Protein AF-A0A955V9Q8-F1 (afdb_monomer)

Solvent-accessible surface area (backbone atoms only — not comparable to full-atom values): 3312 Å² total; per-residue (Å²): 104,73,38,61,78,69,77,44,83,40,74,42,74,52,69,58,56,60,53,52,80,80,42,85,48,58,62,84,74,59,35,77,42,79,53,63,38,44,38,68,78,78,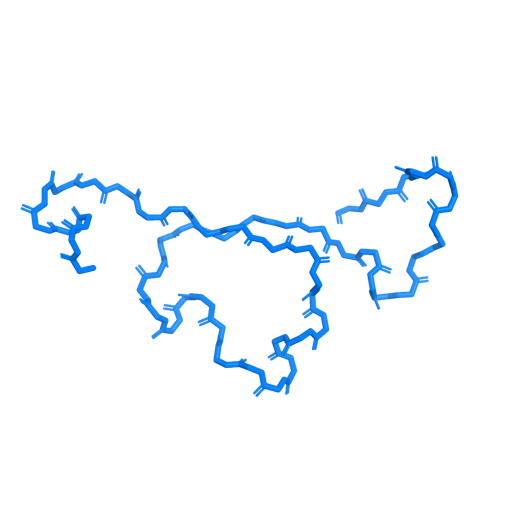47,66,62,64,95,81,38,82,70,88

Sequence (52 aa):
ALCDKHGAVLVASFQEALAFGLLTPPGALGADIVAGEGQSLGVAQSFGGPHV

Secondary structure (DSSP, 8-state):
-HHHHTT---EEEES-GGGGGTSPPGGGGT-SEEEE--GGGT---TTT----

pLDDT: mean 95.67, std 2.95, range [82.38, 98.12]

Radius of gyration: 13.63 Å; Cα contacts (8 Å, |Δi|>4): 66; chains: 1; bounding box: 33×20×34 Å

Mean predicted aligned error: 2.8 Å

Foldseek 3Di:
DVCVVVVHAAEAEDAAPCVVVPDPDVVNVPHPHYDYWDCNVPNDCPVPDDTD

Structure (mmCIF, N/CA/C/O backbone):
data_AF-A0A955V9Q8-F1
#
_entry.id   AF-A0A955V9Q8-F1
#
loop_
_atom_site.group_PDB
_atom_site.id
_atom_site.type_symbol
_atom_site.label_atom_id
_atom_site.label_alt_id
_atom_site.label_comp_id
_atom_site.label_asym_id
_atom_site.label_entity_id
_atom_site.label_seq_id
_atom_site.pdbx_PDB_ins_code
_atom_site.Cartn_x
_atom_site.Cartn_y
_atom_site.Cartn_z
_atom_site.occupancy
_atom_site.B_iso_or_equiv
_atom_site.auth_seq_id
_atom_site.auth_comp_id
_atom_site.auth_asym_id
_atom_site.auth_atom_id
_atom_site.pdbx_PDB_model_num
ATOM 1 N N . ALA A 1 1 ? -11.310 -3.545 12.668 1.00 82.38 1 ALA A N 1
ATOM 2 C CA . ALA A 1 1 ? -11.893 -4.374 13.758 1.00 82.38 1 ALA A CA 1
ATOM 3 C C . ALA A 1 1 ? -11.395 -4.011 15.162 1.00 82.38 1 ALA A C 1
ATOM 5 O O . ALA A 1 1 ? -12.215 -3.648 15.995 1.00 82.38 1 ALA A O 1
ATOM 6 N N . LEU A 1 2 ? -10.098 -4.149 15.494 1.00 95.25 2 LEU A N 1
ATOM 7 C CA . LEU A 1 2 ? -9.597 -3.686 16.805 1.00 95.25 2 LEU A CA 1
ATOM 8 C C . LEU A 1 2 ? -9.593 -2.155 16.875 1.00 95.25 2 LEU A C 1
ATOM 10 O O . LEU A 1 2 ? -10.092 -1.600 17.846 1.00 95.25 2 LEU A O 1
ATOM 14 N N . CYS A 1 3 ? -9.097 -1.490 15.826 1.00 96.81 3 CYS A N 1
ATOM 15 C CA . CYS A 1 3 ? -9.097 -0.030 15.734 1.00 96.81 3 CYS A CA 1
ATOM 16 C C . CYS A 1 3 ? -10.507 0.551 15.917 1.00 96.81 3 CYS A C 1
ATOM 18 O O . CYS A 1 3 ? -10.706 1.395 16.785 1.00 96.81 3 CYS A O 1
ATOM 20 N N . ASP A 1 4 ? -11.500 0.000 15.219 1.00 95.38 4 ASP A N 1
ATOM 21 C CA . ASP A 1 4 ? -12.896 0.451 15.260 1.00 95.38 4 ASP A CA 1
ATOM 22 C C . ASP A 1 4 ? -13.476 0.375 16.682 1.00 95.38 4 ASP A C 1
ATOM 24 O O . ASP A 1 4 ? -14.159 1.294 17.128 1.00 95.38 4 ASP A O 1
ATOM 28 N N . LYS A 1 5 ? -13.149 -0.685 17.441 1.00 97.94 5 LYS A N 1
ATOM 29 C CA . LYS A 1 5 ? -13.580 -0.841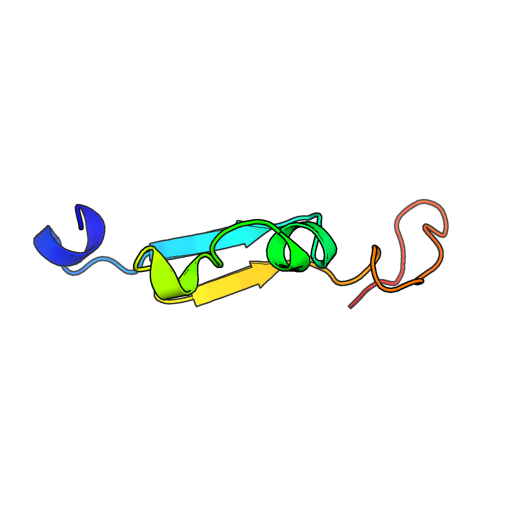 18.846 1.00 97.94 5 LYS A CA 1
ATOM 30 C C . LYS A 1 5 ? -13.033 0.248 19.767 1.00 97.94 5 LYS A C 1
ATOM 32 O O . LYS A 1 5 ? -13.601 0.481 20.830 1.00 97.94 5 LYS A O 1
ATOM 37 N N . HIS A 1 6 ? -11.936 0.884 19.377 1.00 97.69 6 HIS A N 1
ATOM 38 C CA . HIS A 1 6 ? -11.269 1.929 20.142 1.00 97.69 6 HIS A CA 1
ATOM 39 C C . HIS A 1 6 ? -11.398 3.315 19.495 1.00 97.69 6 HIS A C 1
ATOM 41 O O . HIS A 1 6 ? -10.762 4.254 19.964 1.00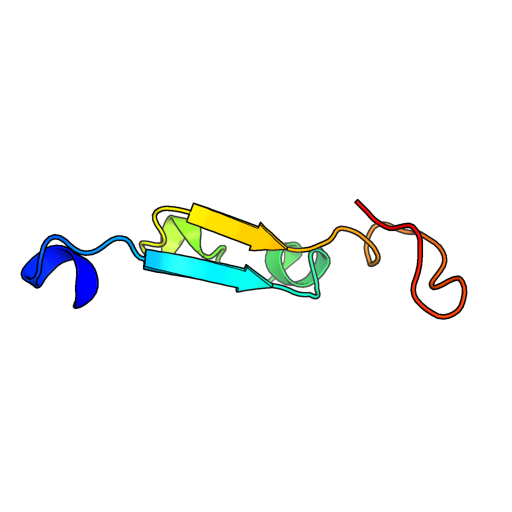 97.69 6 HIS A O 1
ATOM 47 N N . GLY A 1 7 ? -12.201 3.457 18.431 1.00 97.19 7 GLY A N 1
ATOM 48 C CA . GLY A 1 7 ? -12.312 4.710 17.678 1.00 97.19 7 GLY A CA 1
ATOM 49 C C . GLY A 1 7 ? -10.990 5.158 17.039 1.00 97.19 7 GLY A C 1
ATOM 50 O O . GLY A 1 7 ? -10.793 6.349 16.816 1.00 97.19 7 GLY A O 1
ATOM 51 N N . ALA A 1 8 ? -10.069 4.223 16.796 1.00 98.00 8 ALA A N 1
ATOM 52 C CA . ALA A 1 8 ? -8.785 4.480 16.157 1.00 98.00 8 ALA A CA 1
ATOM 53 C C . ALA A 1 8 ? -8.878 4.294 14.636 1.00 98.00 8 ALA A C 1
ATOM 55 O O . ALA A 1 8 ? -9.710 3.531 14.150 1.00 98.00 8 ALA A O 1
ATOM 56 N N . VAL A 1 9 ? -7.975 4.950 13.905 1.00 98.06 9 VAL A N 1
ATOM 57 C CA . VAL A 1 9 ? -7.847 4.847 12.444 1.00 98.06 9 VAL A CA 1
ATOM 58 C C . VAL A 1 9 ? -6.856 3.737 12.092 1.00 98.06 9 VAL A C 1
ATOM 60 O O . VAL A 1 9 ? -5.737 3.715 12.609 1.00 98.06 9 VAL A O 1
ATOM 63 N N . LEU A 1 10 ? -7.239 2.820 11.205 1.00 98.00 10 LEU A N 1
ATOM 64 C CA . LEU A 1 10 ? -6.354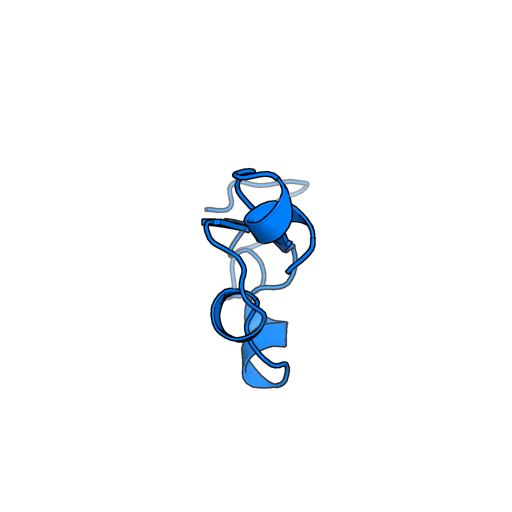 1.806 10.644 1.00 98.00 10 LEU A CA 1
ATOM 65 C C . LEU A 1 10 ? -5.678 2.327 9.371 1.00 98.00 10 LEU A C 1
ATOM 67 O O . LEU A 1 10 ? -6.305 2.450 8.318 1.00 98.00 10 LEU A O 1
ATOM 71 N N . VAL A 1 11 ? -4.369 2.571 9.463 1.00 98.06 11 VAL A N 1
ATOM 72 C CA . VAL A 1 11 ? -3.517 2.904 8.316 1.00 98.06 11 VAL A CA 1
ATOM 73 C C . VAL A 1 11 ? -2.750 1.657 7.879 1.00 98.06 11 VAL A C 1
ATOM 75 O O . VAL A 1 11 ? -1.982 1.098 8.661 1.00 98.06 11 VAL A O 1
ATOM 78 N N . ALA A 1 12 ? -2.943 1.225 6.636 1.00 97.44 12 ALA A N 1
ATOM 79 C CA . ALA A 1 12 ? -2.199 0.125 6.033 1.00 97.44 12 ALA A CA 1
ATOM 80 C C . ALA A 1 12 ? -1.154 0.669 5.054 1.00 97.44 12 ALA A C 1
ATOM 82 O O . ALA A 1 12 ? -1.465 1.529 4.229 1.00 97.44 12 ALA A O 1
ATOM 83 N N . SER A 1 13 ? 0.074 0.150 5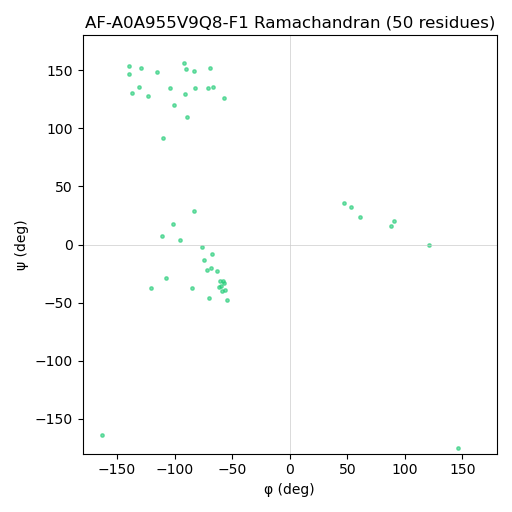.120 1.00 97.50 13 SER A N 1
ATOM 84 C CA . SER A 1 13 ? 1.128 0.504 4.170 1.00 97.50 13 SER A CA 1
ATOM 85 C C . SER A 1 13 ? 1.560 -0.676 3.315 1.00 97.50 13 SER A C 1
ATOM 87 O O . SER A 1 13 ? 1.503 -1.821 3.766 1.00 97.50 13 SER A O 1
ATOM 89 N N . PHE A 1 14 ? 1.966 -0.394 2.079 1.00 96.38 14 PHE A N 1
ATOM 90 C CA . PHE A 1 14 ? 2.466 -1.387 1.137 1.00 96.38 14 PHE A CA 1
ATOM 91 C C . PHE A 1 14 ? 3.666 -0.854 0.351 1.00 96.38 14 PHE A C 1
ATOM 93 O O . PHE A 1 14 ? 3.797 0.346 0.127 1.00 96.38 14 PHE A O 1
ATOM 100 N N . GLN A 1 15 ? 4.516 -1.774 -0.094 1.00 93.31 15 GLN A N 1
ATOM 101 C CA . GLN A 1 15 ? 5.643 -1.516 -0.992 1.00 93.31 15 GLN A CA 1
ATOM 102 C C . GLN A 1 15 ? 5.365 -2.065 -2.396 1.00 93.31 15 GLN A C 1
ATOM 104 O O . GLN A 1 15 ? 5.845 -1.545 -3.385 1.00 93.31 15 GLN A O 1
ATOM 109 N N . GLU A 1 16 ? 4.561 -3.122 -2.506 1.00 95.75 16 GLU A N 1
ATOM 110 C CA . GLU A 1 16 ? 4.330 -3.805 -3.777 1.00 95.75 16 GLU A CA 1
ATOM 111 C C . GLU A 1 16 ? 2.902 -3.553 -4.277 1.00 95.75 16 GLU A C 1
ATOM 113 O O . GLU A 1 16 ? 1.973 -4.284 -3.928 1.00 95.75 16 GLU A O 1
ATOM 118 N N . ALA A 1 17 ? 2.718 -2.501 -5.085 1.00 95.31 17 ALA A N 1
ATOM 119 C CA . ALA A 1 17 ? 1.413 -2.121 -5.636 1.00 95.31 17 ALA A CA 1
ATOM 120 C C . ALA A 1 17 ? 0.783 -3.239 -6.487 1.00 95.31 17 ALA A C 1
ATOM 122 O O . ALA A 1 17 ? -0.434 -3.442 -6.460 1.00 95.31 17 ALA A O 1
ATOM 123 N N . LEU A 1 18 ? 1.606 -3.994 -7.222 1.00 96.31 18 LEU A N 1
ATOM 124 C CA . LEU A 1 18 ? 1.154 -5.036 -8.140 1.00 96.31 18 LEU A CA 1
ATOM 125 C C . LEU A 1 18 ? 0.621 -6.269 -7.399 1.00 96.31 18 LEU A C 1
ATOM 127 O O . LEU A 1 18 ? -0.203 -6.999 -7.953 1.00 96.31 18 LEU A O 1
ATOM 131 N N . ALA A 1 19 ? 1.012 -6.487 -6.136 1.00 96.81 19 ALA A N 1
ATOM 132 C CA . ALA A 1 19 ? 0.508 -7.605 -5.336 1.00 96.81 19 ALA A CA 1
ATOM 133 C C . ALA A 1 19 ? -1.023 -7.584 -5.206 1.00 96.81 19 ALA A C 1
ATOM 135 O O . ALA A 1 19 ? -1.648 -8.644 -5.173 1.00 96.81 19 ALA A O 1
ATOM 136 N N . PHE A 1 20 ? -1.652 -6.405 -5.205 1.00 96.31 20 PHE A N 1
ATOM 137 C CA . PHE A 1 20 ? -3.111 -6.271 -5.123 1.00 96.31 20 PHE A CA 1
ATOM 138 C C . PHE A 1 20 ? -3.849 -6.589 -6.430 1.00 96.31 20 PHE A C 1
ATOM 140 O O . PHE A 1 20 ? -5.077 -6.610 -6.445 1.00 96.31 20 PHE A O 1
ATOM 147 N N . GLY A 1 21 ? -3.128 -6.908 -7.510 1.00 95.81 21 GLY A N 1
ATOM 148 C CA . GLY A 1 21 ? -3.712 -7.603 -8.659 1.00 95.81 21 GLY A CA 1
ATOM 149 C C . GLY A 1 21 ? -4.116 -9.051 -8.341 1.00 95.81 21 GLY A C 1
ATOM 150 O O . GLY A 1 21 ? -4.937 -9.622 -9.054 1.00 95.81 21 GLY A O 1
ATOM 151 N N . LEU A 1 22 ? -3.560 -9.642 -7.274 1.00 98.06 22 LEU A N 1
ATOM 152 C CA . LEU A 1 22 ? -3.833 -11.016 -6.830 1.00 98.06 22 LEU A CA 1
ATOM 153 C C . LEU A 1 22 ? -4.401 -11.090 -5.407 1.00 98.06 22 LEU A C 1
ATOM 155 O O . LEU A 1 22 ? -5.238 -11.942 -5.119 1.00 98.06 22 LEU A O 1
ATOM 159 N N . LEU A 1 23 ? -3.921 -10.235 -4.504 1.00 97.75 23 LEU A N 1
ATOM 160 C CA . LEU A 1 23 ? -4.308 -10.227 -3.097 1.00 97.75 23 LEU A CA 1
ATOM 161 C C . LEU A 1 23 ? -5.517 -9.323 -2.849 1.00 97.75 23 LEU A C 1
ATOM 163 O O . LEU A 1 23 ? -5.686 -8.294 -3.499 1.00 97.75 23 LEU A O 1
ATOM 167 N N . THR A 1 24 ? -6.316 -9.663 -1.836 1.00 98.12 24 THR A N 1
ATOM 168 C CA . THR A 1 24 ? -7.390 -8.792 -1.346 1.00 98.12 24 THR A CA 1
ATOM 169 C C . THR A 1 24 ? -6.814 -7.433 -0.920 1.00 98.12 24 THR A C 1
ATOM 171 O O . THR A 1 24 ? -5.902 -7.405 -0.087 1.00 98.12 24 THR A O 1
ATOM 174 N N . PRO A 1 25 ? -7.326 -6.303 -1.443 1.00 97.38 25 PRO A N 1
ATOM 175 C CA . PRO A 1 25 ? -6.785 -4.988 -1.126 1.00 97.38 25 PRO A CA 1
ATOM 176 C C . PRO A 1 25 ? -7.082 -4.591 0.332 1.00 97.38 25 PRO A C 1
ATOM 178 O O . PRO A 1 25 ? -8.126 -4.977 0.867 1.00 97.38 25 PRO A O 1
ATOM 181 N N . PRO A 1 26 ? -6.241 -3.757 0.977 1.00 97.44 26 PRO A N 1
ATOM 182 C CA . PRO A 1 26 ? -6.387 -3.428 2.398 1.00 97.44 26 PRO A CA 1
ATOM 183 C C . PRO A 1 26 ? -7.721 -2.756 2.747 1.00 97.44 26 PRO A C 1
ATOM 185 O O . PRO A 1 26 ? -8.262 -2.996 3.823 1.00 97.44 26 PRO A O 1
ATOM 188 N N . GLY A 1 27 ? -8.300 -1.975 1.827 1.00 96.31 27 GLY A N 1
ATOM 189 C CA . GLY A 1 27 ? -9.619 -1.362 2.025 1.00 96.31 27 GLY A CA 1
ATOM 190 C C . GLY A 1 27 ? -10.738 -2.396 2.207 1.00 96.31 27 GLY A C 1
ATOM 191 O O . GLY A 1 27 ? -11.607 -2.225 3.055 1.00 96.31 27 GLY A O 1
ATOM 192 N N . ALA A 1 28 ? -10.673 -3.533 1.503 1.00 97.38 28 ALA A N 1
ATOM 193 C CA . ALA A 1 28 ? -11.620 -4.637 1.691 1.00 97.38 28 ALA A CA 1
ATOM 194 C C . ALA A 1 28 ? -11.372 -5.426 2.994 1.00 97.38 28 ALA A C 1
ATOM 196 O O . ALA A 1 28 ? -12.225 -6.202 3.419 1.00 97.38 28 ALA A O 1
ATOM 197 N N . LEU A 1 29 ? -10.221 -5.216 3.639 1.00 96.62 29 LEU A N 1
ATOM 198 C CA . LEU A 1 29 ? -9.865 -5.776 4.947 1.00 96.62 29 LEU A CA 1
ATOM 199 C C . LEU A 1 29 ? -10.162 -4.802 6.104 1.00 96.62 29 LEU A C 1
ATOM 201 O O . LEU A 1 29 ? -9.870 -5.116 7.259 1.00 96.62 29 LEU A O 1
ATOM 205 N N . GLY A 1 30 ? -10.755 -3.641 5.808 1.00 96.12 30 GLY A N 1
ATOM 206 C CA . GLY A 1 30 ? -11.151 -2.641 6.799 1.00 96.12 30 GLY A CA 1
ATOM 207 C C . GLY A 1 30 ? -10.085 -1.594 7.118 1.00 96.12 30 GLY A C 1
ATOM 208 O O . GLY A 1 30 ? -10.150 -1.002 8.189 1.00 96.12 30 GLY A O 1
ATOM 209 N N . ALA A 1 31 ? -9.095 -1.382 6.243 1.00 97.81 31 ALA A N 1
ATOM 210 C CA . ALA A 1 31 ? -8.208 -0.225 6.357 1.00 97.81 31 ALA A CA 1
ATOM 211 C C . ALA A 1 31 ? -8.955 1.070 6.004 1.00 97.81 31 ALA A C 1
ATOM 213 O O . ALA A 1 31 ? -9.642 1.129 4.984 1.00 97.81 31 ALA A O 1
ATOM 214 N N . ASP A 1 32 ? -8.765 2.108 6.816 1.00 98.12 32 ASP A N 1
ATOM 215 C CA . ASP A 1 32 ? -9.349 3.435 6.601 1.00 98.12 32 ASP A CA 1
ATOM 216 C C . ASP A 1 32 ? -8.487 4.278 5.655 1.00 98.12 32 ASP A C 1
ATOM 218 O O . ASP A 1 32 ? -8.992 5.037 4.829 1.00 98.12 32 ASP A O 1
ATOM 222 N N . ILE A 1 33 ? -7.163 4.144 5.776 1.00 98.06 33 ILE A N 1
ATOM 223 C CA . ILE A 1 33 ? -6.177 4.846 4.953 1.00 98.06 33 ILE A CA 1
ATOM 224 C C . ILE A 1 33 ? -5.174 3.825 4.429 1.00 98.06 33 ILE A C 1
ATOM 226 O O . ILE A 1 33 ? -4.682 2.979 5.177 1.00 98.06 33 ILE A O 1
ATOM 230 N N . VAL A 1 34 ? -4.840 3.926 3.144 1.00 97.69 34 V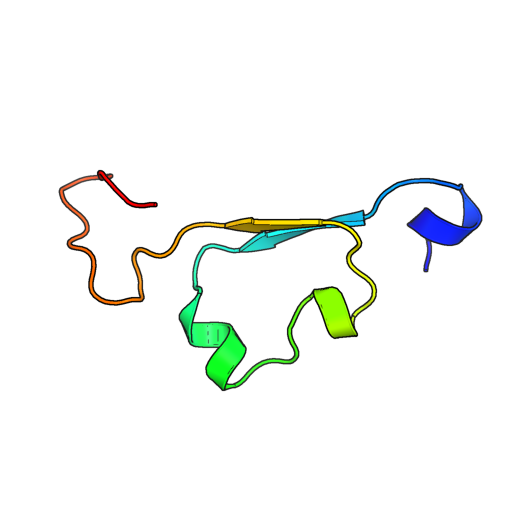AL A N 1
ATOM 231 C CA . VAL A 1 34 ? -3.815 3.095 2.511 1.00 97.69 34 VAL A CA 1
ATOM 232 C C . VAL A 1 34 ? -2.761 4.001 1.892 1.00 97.69 34 VAL A C 1
ATOM 234 O O . VAL A 1 34 ? -3.102 4.907 1.137 1.00 97.69 34 VAL A O 1
ATOM 237 N N . ALA A 1 35 ? -1.492 3.766 2.221 1.00 97.19 35 ALA A N 1
ATOM 238 C CA . ALA A 1 35 ? -0.371 4.548 1.710 1.00 97.19 35 ALA A CA 1
ATOM 239 C C . ALA A 1 35 ? 0.792 3.638 1.314 1.00 97.19 35 ALA A C 1
ATOM 241 O O . ALA A 1 35 ? 1.236 2.792 2.085 1.00 97.19 35 ALA A O 1
ATOM 242 N N . GLY A 1 36 ? 1.321 3.828 0.122 1.00 95.31 36 GLY A N 1
ATOM 243 C CA . GLY A 1 36 ? 2.428 3.043 -0.390 1.00 95.31 36 GLY A CA 1
ATOM 244 C C . GLY A 1 36 ? 3.055 3.760 -1.561 1.00 95.31 36 GLY A C 1
ATOM 245 O O . GLY A 1 36 ? 2.811 4.947 -1.758 1.00 95.31 36 GLY A O 1
ATOM 246 N N . GLU A 1 37 ? 3.841 3.025 -2.323 1.00 95.00 37 GLU A N 1
ATOM 247 C CA . GLU A 1 37 ? 4.599 3.551 -3.447 1.00 95.00 37 GLU A CA 1
ATOM 248 C C . GLU A 1 37 ? 4.352 2.690 -4.698 1.00 95.00 37 GLU A C 1
ATOM 250 O O . GLU A 1 37 ? 3.969 1.520 -4.607 1.00 95.00 37 GLU A O 1
ATOM 255 N N . GLY A 1 38 ? 4.470 3.297 -5.874 1.00 95.06 38 GLY A N 1
ATOM 256 C CA . GLY A 1 38 ? 4.111 2.727 -7.168 1.00 95.06 38 GLY A CA 1
ATOM 257 C C . GLY A 1 38 ? 5.292 2.218 -7.990 1.00 95.06 38 GLY A C 1
ATOM 258 O O . GLY A 1 38 ? 5.144 2.060 -9.201 1.00 95.06 38 GLY A O 1
ATOM 259 N N . GLN A 1 39 ? 6.463 1.976 -7.400 1.00 96.50 39 GLN A N 1
ATOM 260 C CA . GLN A 1 39 ? 7.683 1.609 -8.122 1.00 96.50 39 GLN A CA 1
ATOM 261 C C . GLN A 1 39 ? 7.472 0.364 -8.982 1.00 96.50 39 GLN A C 1
ATOM 263 O O . GLN A 1 39 ? 7.919 0.309 -10.128 1.00 96.50 39 GLN A O 1
ATOM 268 N N . SER A 1 40 ? 6.732 -0.620 -8.475 1.00 95.25 40 SER A N 1
ATOM 269 C CA . SER A 1 40 ? 6.432 -1.847 -9.214 1.00 95.25 40 SER A CA 1
ATOM 270 C C . SER A 1 40 ? 5.525 -1.659 -10.436 1.00 95.25 40 SER A C 1
ATOM 272 O O . SER A 1 40 ? 5.417 -2.563 -11.262 1.00 95.25 40 SER A O 1
ATOM 274 N N . LEU A 1 41 ? 4.956 -0.467 -10.637 1.00 95.69 41 LEU A N 1
ATOM 275 C CA . LEU A 1 41 ? 4.204 -0.085 -11.837 1.00 95.69 41 LEU A CA 1
ATOM 276 C C . LEU A 1 41 ? 5.119 0.374 -12.989 1.00 95.69 41 LEU A C 1
ATOM 278 O O . LEU A 1 41 ? 4.725 1.176 -13.833 1.00 95.69 41 LEU A O 1
ATOM 282 N N . GLY A 1 42 ? 6.348 -0.145 -13.033 1.00 94.94 42 GLY A N 1
ATOM 283 C CA . GLY A 1 42 ? 7.322 0.123 -14.091 1.00 94.94 42 GLY A CA 1
ATOM 284 C C . GLY A 1 42 ? 8.205 1.351 -13.857 1.00 94.94 42 GLY A C 1
ATOM 285 O O . GLY A 1 42 ? 8.846 1.813 -14.801 1.00 94.94 42 GLY A O 1
ATOM 286 N N . VAL A 1 43 ? 8.275 1.879 -12.630 1.00 95.69 43 VAL A N 1
ATOM 287 C CA . VAL A 1 43 ? 9.207 2.965 -12.291 1.00 95.69 43 VAL A CA 1
ATOM 288 C C . VAL A 1 43 ? 10.589 2.374 -12.008 1.00 95.69 43 VAL A C 1
ATOM 290 O O . VAL A 1 43 ? 10.735 1.380 -11.298 1.00 95.69 43 VAL A O 1
ATOM 293 N N . ALA A 1 44 ? 11.633 2.982 -12.568 1.00 95.44 44 ALA A N 1
ATOM 294 C CA . ALA A 1 44 ? 12.999 2.521 -12.355 1.00 95.44 44 ALA A CA 1
ATOM 295 C C . ALA A 1 44 ? 13.435 2.711 -10.892 1.00 95.44 44 ALA A C 1
ATOM 297 O O . ALA A 1 44 ? 13.273 3.794 -10.333 1.00 95.44 44 ALA A O 1
ATOM 298 N N . GLN A 1 45 ? 14.089 1.696 -10.315 1.00 93.75 45 GLN A N 1
ATOM 299 C CA . GLN A 1 45 ? 14.554 1.713 -8.919 1.00 93.75 45 GLN A CA 1
ATOM 300 C C . GLN A 1 45 ? 15.480 2.896 -8.604 1.00 93.75 45 GLN A C 1
ATOM 302 O O . GLN A 1 45 ? 15.486 3.384 -7.481 1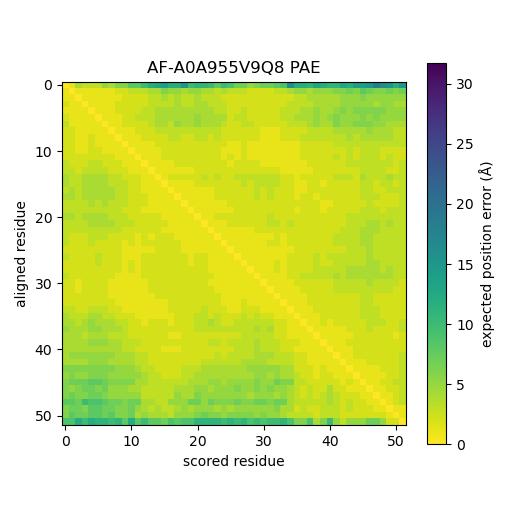.00 93.75 45 GLN A O 1
ATOM 307 N N . SER A 1 46 ? 16.284 3.342 -9.579 1.00 95.06 46 SER A N 1
ATOM 308 C CA . SER A 1 46 ? 17.093 4.572 -9.512 1.00 95.06 46 SER A CA 1
ATOM 309 C C . SER A 1 46 ? 17.896 4.740 -8.207 1.00 95.06 46 SER A C 1
ATOM 311 O O . SER A 1 46 ? 18.051 5.841 -7.695 1.00 95.06 46 SER A O 1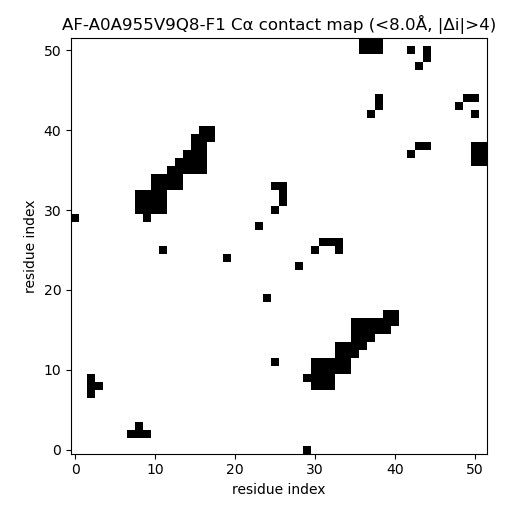
ATOM 313 N N . PHE A 1 47 ? 18.390 3.623 -7.653 1.00 94.19 47 PHE A N 1
ATOM 314 C CA . PHE A 1 47 ? 19.097 3.558 -6.365 1.00 94.19 47 PHE A CA 1
ATOM 315 C C . PHE A 1 47 ? 18.329 4.184 -5.178 1.00 94.19 47 PHE A C 1
ATOM 317 O O . PHE A 1 47 ? 18.930 4.714 -4.248 1.00 94.19 47 PHE A O 1
ATOM 324 N N . GLY A 1 48 ? 16.995 4.106 -5.203 1.00 90.50 48 GLY A N 1
ATOM 325 C CA . GLY A 1 48 ? 16.108 4.595 -4.146 1.00 90.50 48 GLY A CA 1
ATOM 326 C C . GLY A 1 48 ? 15.094 5.653 -4.588 1.00 90.50 48 GLY A C 1
ATOM 327 O O . GLY A 1 48 ? 14.325 6.108 -3.749 1.00 90.50 48 GLY A O 1
ATOM 328 N N . GLY A 1 49 ? 15.077 6.063 -5.864 1.00 94.19 49 GLY A N 1
ATOM 329 C CA . GLY A 1 49 ? 13.998 6.887 -6.414 1.00 94.19 49 GLY A CA 1
ATOM 330 C C . GLY A 1 49 ? 14.406 7.907 -7.479 1.00 94.19 49 GLY A C 1
ATOM 331 O O . GLY A 1 49 ? 15.560 7.948 -7.901 1.00 94.19 49 GLY A O 1
ATOM 332 N N . PRO A 1 50 ? 13.463 8.750 -7.930 1.00 92.62 50 PRO A N 1
ATOM 333 C CA . PRO A 1 50 ? 12.147 8.996 -7.334 1.00 92.62 50 PRO A CA 1
ATOM 334 C C . PRO A 1 50 ? 11.078 7.970 -7.741 1.00 92.62 50 PRO A C 1
ATOM 336 O O . PRO A 1 50 ? 11.079 7.464 -8.860 1.00 92.62 50 PRO A O 1
ATOM 339 N N . HIS A 1 51 ? 10.134 7.721 -6.837 1.00 90.62 51 HIS A N 1
ATOM 340 C CA . HIS A 1 51 ? 8.905 6.971 -7.081 1.00 90.62 51 HIS A CA 1
ATOM 341 C C . HIS A 1 51 ? 7.751 7.668 -6.344 1.00 90.62 51 HIS A C 1
ATOM 343 O O . HIS A 1 51 ? 7.983 8.346 -5.340 1.00 90.62 51 HIS A O 1
ATOM 349 N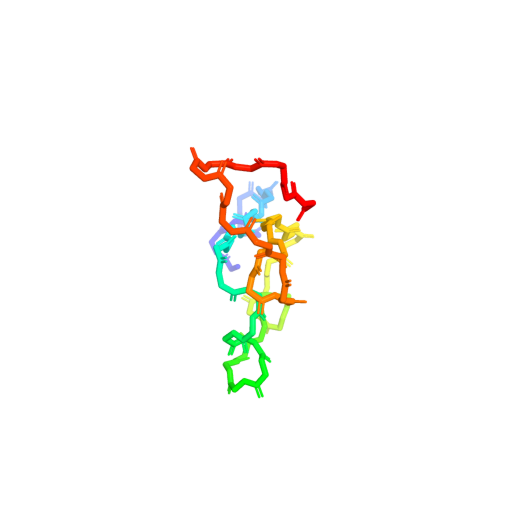 N . VAL A 1 52 ? 6.554 7.601 -6.937 1.00 85.44 52 VAL A N 1
ATOM 350 C CA . VAL A 1 52 ? 5.306 8.182 -6.405 1.00 85.44 52 VAL A CA 1
ATOM 351 C C . VAL A 1 52 ? 4.667 7.204 -5.444 1.00 85.44 52 VAL A C 1
ATOM 353 O O . VAL A 1 52 ? 4.660 6.006 -5.798 1.00 85.44 52 VAL A O 1
#